Protein AF-A0A949B7K2-F1 (afdb_monomer_lite)

Radius of gyration: 13.84 Å; chains: 1; bounding box: 34×29×31 Å

Sequence (94 aa):
MYKRPHYNELFKRLKEPRKYIQVIAGPRQCGKTTLIQQALDSIDIPSYYTSADAVPNRNNIWIEQQWEMARLKCKQKTGKKGFILVLDEIQKIS

Secondary structure (DSSP, 8-state):
----HHHHHHHHHHHS-S---------TTSSHHHHHHHHHHH-SS-EEEEEGGG-SS-STHHHHHHHHHHHHHHHHS-STT--EEEEETGGG--

Foldseek 3Di:
DDADPCLVVVLVVVQPPPDDDDDDDDDPPPCSVVSVVVSCVPDPAAEDEDEPVVPPQQEPVVVVVLVVVQVVVVVVDDDPRYYYYHYHPNVSHD

Structure (mmCIF, N/CA/C/O backbone):
data_AF-A0A949B7K2-F1
#
_entry.id   AF-A0A949B7K2-F1
#
loop_
_atom_site.group_PDB
_atom_site.id
_atom_site.type_symbol
_atom_site.label_atom_id
_atom_site.label_alt_id
_atom_site.label_comp_id
_atom_site.label_asym_id
_atom_site.label_entity_id
_atom_site.label_seq_id
_atom_site.pdbx_PDB_ins_code
_atom_site.Cartn_x
_atom_site.Cartn_y
_atom_site.Cartn_z
_atom_site.occupancy
_atom_site.B_iso_or_equiv
_atom_site.auth_seq_id
_atom_site.auth_comp_id
_atom_site.auth_asym_id
_atom_site.auth_atom_id
_atom_site.pdbx_PDB_model_num
ATOM 1 N N . MET A 1 1 ? -16.129 -5.693 -11.456 1.00 68.81 1 MET A N 1
ATOM 2 C CA . MET A 1 1 ? -14.653 -5.558 -11.433 1.00 68.81 1 MET A CA 1
ATOM 3 C C . MET A 1 1 ? -14.056 -6.891 -11.007 1.00 68.81 1 MET A C 1
ATOM 5 O O . MET A 1 1 ? -14.508 -7.439 -10.009 1.00 68.81 1 MET A O 1
ATOM 9 N N . TYR A 1 2 ? -13.113 -7.445 -11.771 1.00 78.88 2 TYR A N 1
ATOM 10 C CA . TYR A 1 2 ? -12.475 -8.727 -11.446 1.00 78.88 2 TYR A CA 1
ATOM 11 C C . TYR A 1 2 ? -11.526 -8.577 -10.245 1.00 78.88 2 TYR A C 1
ATOM 13 O O . TYR A 1 2 ? -10.688 -7.671 -10.234 1.00 78.88 2 TYR A O 1
ATOM 21 N N . LYS A 1 3 ? -11.653 -9.466 -9.250 1.00 79.06 3 LYS A N 1
ATOM 22 C CA . LYS A 1 3 ? -10.763 -9.549 -8.082 1.00 79.06 3 LYS A CA 1
ATOM 23 C C . LYS A 1 3 ? -9.910 -10.812 -8.195 1.00 79.06 3 LYS A C 1
ATOM 25 O O . LYS A 1 3 ? -10.438 -11.905 -8.373 1.00 79.06 3 LYS A O 1
ATOM 30 N N . ARG A 1 4 ? -8.585 -10.656 -8.114 1.00 80.62 4 ARG A N 1
ATOM 31 C CA . ARG A 1 4 ? -7.627 -11.777 -8.185 1.00 80.62 4 ARG A CA 1
ATOM 32 C C . ARG A 1 4 ? -7.753 -12.680 -6.946 1.00 80.62 4 ARG A C 1
ATOM 34 O O . ARG A 1 4 ? -8.105 -12.165 -5.890 1.00 80.62 4 ARG A O 1
ATOM 41 N N . PRO A 1 5 ? -7.368 -13.968 -7.002 1.00 84.38 5 PRO A N 1
ATOM 42 C CA . PRO A 1 5 ? -7.428 -14.869 -5.841 1.00 84.38 5 PRO A CA 1
ATOM 43 C C . PRO A 1 5 ? -6.726 -14.322 -4.584 1.00 84.38 5 PRO A C 1
ATOM 45 O O . PRO A 1 5 ? -7.279 -14.371 -3.487 1.00 84.38 5 PRO A O 1
ATOM 48 N N . HIS A 1 6 ? -5.558 -13.692 -4.761 1.00 90.00 6 HIS A N 1
ATOM 49 C CA . HIS A 1 6 ? -4.777 -13.079 -3.676 1.00 90.00 6 HIS A CA 1
ATOM 50 C C . HIS A 1 6 ? -5.461 -11.879 -3.002 1.00 90.00 6 HIS A C 1
ATOM 52 O O . HIS A 1 6 ? -5.034 -11.452 -1.932 1.00 90.00 6 HIS A O 1
ATOM 58 N N . TYR A 1 7 ? -6.522 -11.327 -3.601 1.00 92.94 7 TYR A N 1
ATOM 59 C CA . TYR A 1 7 ? -7.266 -10.206 -3.031 1.00 92.94 7 TYR A CA 1
ATOM 60 C C . TYR A 1 7 ? -7.859 -10.580 -1.674 1.00 92.94 7 TYR A C 1
ATOM 62 O O . TYR A 1 7 ? -7.724 -9.825 -0.718 1.00 92.94 7 TYR A O 1
ATOM 70 N N . ASN A 1 8 ? -8.501 -11.750 -1.583 1.00 91.44 8 ASN A N 1
ATOM 71 C CA . ASN A 1 8 ? -9.197 -12.162 -0.365 1.00 91.44 8 ASN A CA 1
ATOM 72 C C . ASN A 1 8 ? -8.216 -12.377 0.789 1.00 91.44 8 ASN A C 1
ATOM 74 O O . ASN A 1 8 ? -8.500 -11.992 1.922 1.00 91.44 8 ASN A O 1
ATOM 78 N N . GLU A 1 9 ? -7.049 -12.948 0.488 1.00 93.56 9 GLU A N 1
ATOM 79 C CA . GLU A 1 9 ? -5.987 -13.129 1.468 1.00 93.56 9 GLU A CA 1
ATOM 80 C C . GLU A 1 9 ? -5.439 -11.781 1.941 1.00 93.56 9 GLU A C 1
ATOM 82 O O . GLU A 1 9 ? -5.473 -11.509 3.139 1.00 93.56 9 GLU A O 1
ATOM 87 N N . LEU A 1 10 ? -5.027 -10.898 1.024 1.00 93.62 10 LEU A N 1
ATOM 88 C CA . LEU A 1 10 ? -4.536 -9.563 1.373 1.00 93.62 10 LEU A CA 1
ATOM 89 C C . LEU A 1 10 ? -5.565 -8.781 2.200 1.00 93.6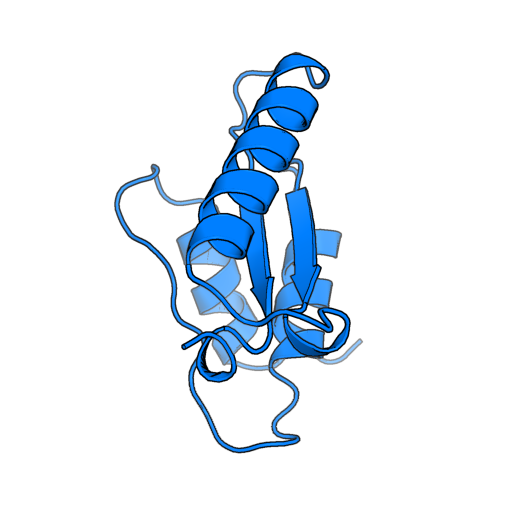2 10 LEU A C 1
ATOM 91 O O . LEU A 1 10 ? -5.23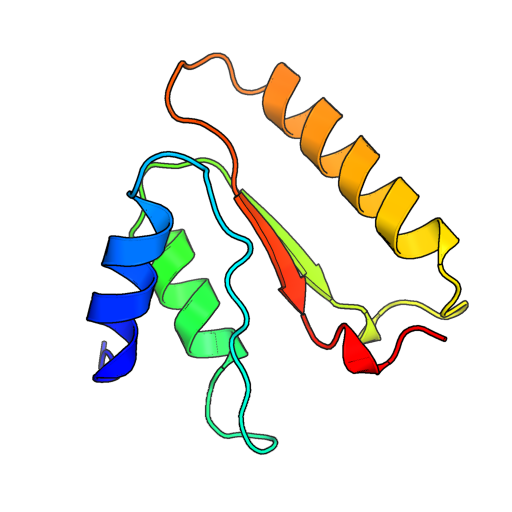3 -8.204 3.231 1.00 93.62 10 LEU A O 1
ATOM 95 N N . PHE A 1 11 ? -6.829 -8.793 1.779 1.00 93.56 11 PHE A N 1
ATOM 96 C CA . PHE A 1 11 ? -7.909 -8.093 2.464 1.00 93.56 11 PHE A CA 1
ATOM 97 C C . PHE A 1 11 ? -8.140 -8.628 3.881 1.00 93.56 11 PHE A C 1
ATOM 99 O O . PHE A 1 11 ? -8.351 -7.845 4.808 1.00 93.56 11 PHE A O 1
ATOM 106 N N . LYS A 1 12 ? -8.057 -9.952 4.072 1.00 93.06 12 LYS A N 1
ATOM 107 C CA . LYS A 1 12 ? -8.105 -10.574 5.399 1.00 93.06 12 LYS A CA 1
ATOM 108 C C . LYS A 1 12 ? -6.918 -10.121 6.253 1.00 93.06 12 LYS A C 1
ATOM 110 O O . LYS A 1 12 ? -7.137 -9.648 7.364 1.00 93.06 12 LYS A O 1
ATOM 115 N N . ARG A 1 13 ? -5.694 -10.177 5.716 1.00 93.44 13 ARG A N 1
ATOM 116 C CA . ARG A 1 13 ? -4.463 -9.755 6.412 1.00 93.44 13 ARG A CA 1
ATOM 117 C C . ARG A 1 13 ? -4.499 -8.293 6.852 1.00 93.44 13 ARG A C 1
ATOM 119 O O . ARG A 1 13 ? -4.075 -7.985 7.959 1.00 93.44 13 ARG A O 1
ATOM 126 N N . LEU A 1 14 ? -5.037 -7.396 6.025 1.00 92.25 14 LEU A N 1
ATOM 127 C CA . LEU A 1 14 ? -5.154 -5.970 6.358 1.00 92.25 14 LEU A CA 1
ATOM 128 C C . LEU A 1 14 ? -6.152 -5.685 7.495 1.00 92.25 14 LEU A C 1
ATOM 130 O O . LEU A 1 14 ? -6.060 -4.634 8.125 1.00 92.25 14 LEU A O 1
ATOM 134 N N . LYS A 1 15 ? -7.096 -6.597 7.760 1.00 90.50 15 LYS A N 1
ATOM 135 C CA . LYS A 1 15 ? -8.071 -6.494 8.860 1.00 90.50 15 LYS A CA 1
ATOM 136 C C . LYS A 1 15 ? -7.632 -7.204 10.139 1.00 90.50 15 LYS A C 1
ATOM 138 O O . LYS A 1 15 ? -8.271 -7.031 11.176 1.00 90.50 15 LYS A O 1
ATOM 143 N N . GLU A 1 16 ? -6.589 -8.025 10.075 1.00 91.19 16 GLU A N 1
ATOM 144 C CA . GLU A 1 16 ? -6.038 -8.683 11.257 1.00 91.19 16 GLU A CA 1
ATOM 145 C C . GLU A 1 16 ? -5.419 -7.640 12.210 1.00 91.19 16 GLU A C 1
ATOM 147 O O . GLU A 1 16 ? -4.962 -6.580 11.768 1.00 91.19 16 GLU A O 1
ATOM 152 N N . PRO A 1 17 ? -5.374 -7.910 13.530 1.00 88.25 17 PRO A N 1
ATOM 153 C CA . PRO A 1 17 ? -4.654 -7.059 14.468 1.00 88.25 17 PRO A CA 1
ATOM 154 C C . PRO A 1 17 ? -3.226 -6.808 13.986 1.00 88.25 17 PRO A C 1
ATOM 156 O O . PRO A 1 17 ? -2.528 -7.737 13.573 1.00 88.25 17 PRO A O 1
ATOM 159 N N . ARG A 1 18 ? -2.782 -5.551 14.065 1.00 85.50 18 ARG A N 1
ATOM 160 C CA . ARG A 1 18 ? -1.468 -5.126 13.575 1.00 85.50 18 ARG A CA 1
ATOM 161 C C . ARG A 1 18 ? -0.346 -5.913 14.262 1.00 85.50 18 ARG A C 1
ATOM 163 O O . ARG A 1 18 ? 0.014 -5.623 15.400 1.00 85.50 18 ARG A O 1
ATOM 170 N N . LYS A 1 19 ? 0.222 -6.878 13.538 1.00 86.25 19 LYS A N 1
ATOM 171 C CA . LYS A 1 19 ? 1.352 -7.708 13.988 1.00 86.25 19 LYS A CA 1
ATOM 172 C C . LYS A 1 19 ? 2.470 -7.808 12.954 1.00 86.25 19 LYS A C 1
ATOM 174 O O . LYS A 1 19 ? 3.633 -7.821 13.333 1.00 86.25 19 LYS A O 1
ATOM 179 N N . TYR A 1 20 ? 2.124 -7.835 11.666 1.00 89.88 20 TYR A N 1
ATOM 180 C CA . TYR A 1 20 ? 3.070 -8.114 10.587 1.00 89.88 20 TYR A CA 1
ATOM 181 C C . TYR A 1 20 ? 2.998 -7.076 9.473 1.00 89.88 20 TYR A C 1
ATOM 183 O O . TYR A 1 20 ? 1.917 -6.592 9.128 1.00 89.88 20 TYR A O 1
ATOM 191 N N . ILE A 1 21 ? 4.153 -6.796 8.875 1.00 92.75 21 ILE A N 1
ATOM 192 C CA . ILE A 1 21 ? 4.244 -6.085 7.601 1.00 92.75 21 ILE A CA 1
ATOM 193 C C . ILE A 1 21 ? 3.855 -7.068 6.496 1.00 92.75 21 ILE A C 1
ATOM 195 O O . ILE A 1 21 ? 4.335 -8.200 6.471 1.00 92.75 21 ILE A O 1
ATOM 199 N N . GLN A 1 22 ? 2.972 -6.641 5.599 1.00 94.31 22 GLN A N 1
ATOM 200 C CA . GLN A 1 22 ? 2.578 -7.434 4.439 1.00 94.31 22 GLN A CA 1
ATOM 201 C C . GLN A 1 22 ? 3.472 -7.067 3.257 1.00 94.31 22 GLN A C 1
ATOM 203 O O . GLN A 1 22 ? 3.632 -5.888 2.947 1.00 94.31 22 GLN A O 1
ATOM 208 N N . VAL A 1 23 ? 4.029 -8.074 2.586 1.00 94.62 23 VAL A N 1
ATOM 209 C CA . VAL A 1 23 ? 4.850 -7.890 1.386 1.00 94.62 23 VAL A CA 1
ATOM 210 C C . VAL A 1 23 ? 4.134 -8.537 0.208 1.00 94.62 23 VAL A C 1
ATOM 212 O O . VAL A 1 23 ? 3.862 -9.735 0.222 1.00 94.62 23 VAL A O 1
ATOM 215 N N . ILE A 1 24 ? 3.838 -7.745 -0.822 1.00 93.75 24 ILE A N 1
ATOM 216 C CA . ILE A 1 24 ? 3.267 -8.238 -2.079 1.00 93.75 24 ILE A CA 1
ATOM 217 C C . ILE A 1 24 ? 4.406 -8.344 -3.092 1.00 93.75 24 ILE A C 1
ATOM 219 O O . ILE A 1 24 ? 4.771 -7.367 -3.743 1.00 93.75 24 ILE A O 1
ATOM 223 N N . ALA A 1 25 ? 4.981 -9.537 -3.212 1.00 92.88 25 ALA A N 1
ATOM 224 C CA . ALA A 1 25 ? 6.065 -9.821 -4.145 1.00 92.88 25 ALA A CA 1
ATOM 225 C C . ALA A 1 25 ? 5.547 -10.501 -5.421 1.00 92.88 25 ALA A C 1
ATOM 227 O O . ALA A 1 25 ? 4.538 -11.203 -5.415 1.00 92.88 25 ALA A O 1
ATOM 228 N N . GLY A 1 26 ? 6.245 -10.287 -6.534 1.00 91.31 26 GLY A N 1
ATOM 229 C CA . GLY A 1 26 ? 5.956 -10.948 -7.805 1.00 91.31 26 GLY A CA 1
ATOM 230 C C . GLY A 1 26 ? 6.539 -10.196 -9.002 1.00 91.31 26 GLY A C 1
ATOM 231 O O . GLY A 1 26 ? 6.968 -9.044 -8.845 1.00 91.31 26 GLY A O 1
ATOM 232 N N . PRO A 1 27 ? 6.530 -10.798 -10.204 1.00 90.62 27 PRO A N 1
ATOM 233 C CA . PRO A 1 27 ? 7.102 -10.187 -11.400 1.00 90.62 27 PRO A CA 1
ATOM 234 C C . PRO A 1 27 ? 6.481 -8.823 -11.740 1.00 90.62 27 PRO A C 1
ATOM 236 O O . PRO A 1 27 ? 5.399 -8.443 -11.261 1.00 90.62 27 PRO A O 1
ATOM 239 N N . ARG A 1 28 ? 7.192 -8.040 -12.560 1.00 86.00 28 ARG A N 1
ATOM 240 C CA . ARG A 1 28 ? 6.661 -6.776 -13.090 1.00 86.00 28 ARG A CA 1
ATOM 241 C C . ARG A 1 28 ? 5.380 -7.042 -13.884 1.00 86.00 28 ARG A C 1
ATOM 243 O O . ARG A 1 28 ? 5.218 -8.105 -14.467 1.00 86.00 28 ARG A O 1
ATOM 250 N N . GLN A 1 29 ? 4.459 -6.077 -13.858 1.00 84.62 29 GLN A N 1
ATOM 251 C CA . GLN A 1 29 ? 3.198 -6.111 -14.618 1.00 84.62 29 GLN A CA 1
ATOM 252 C C . GLN A 1 29 ? 2.207 -7.233 -14.236 1.00 84.62 29 GLN A C 1
ATOM 254 O O . GLN A 1 29 ? 1.194 -7.422 -14.899 1.00 84.62 29 GLN A O 1
ATOM 259 N N . CYS A 1 30 ? 2.391 -7.905 -13.094 1.00 88.06 30 CYS A N 1
ATOM 260 C CA . CYS A 1 30 ? 1.418 -8.879 -12.576 1.00 88.06 30 CYS A CA 1
ATOM 261 C C . CYS A 1 30 ? 0.203 -8.259 -11.852 1.00 88.06 30 CYS A C 1
ATOM 263 O O . CYS A 1 30 ? -0.562 -8.984 -11.220 1.00 88.06 30 CYS A O 1
ATOM 265 N N . GLY A 1 31 ? 0.006 -6.936 -11.909 1.00 89.38 31 GLY A N 1
ATOM 266 C CA . GLY A 1 31 ? -1.147 -6.261 -11.295 1.00 89.38 31 GLY A CA 1
ATOM 267 C C . GLY A 1 31 ? -1.087 -6.112 -9.768 1.00 89.38 31 GLY A C 1
ATOM 268 O O . GLY A 1 31 ? -2.133 -6.065 -9.127 1.00 89.38 31 GLY A O 1
ATOM 269 N N . LYS A 1 32 ? 0.116 -6.043 -9.177 1.00 93.19 32 LYS A N 1
ATOM 270 C CA . LYS A 1 32 ? 0.317 -5.849 -7.725 1.00 93.19 32 LYS A CA 1
ATOM 271 C C . LYS A 1 32 ? -0.254 -4.511 -7.237 1.00 93.19 32 LYS A C 1
ATOM 273 O O . LYS A 1 32 ? -1.034 -4.490 -6.291 1.00 93.19 32 LYS A O 1
ATOM 278 N N . THR A 1 33 ? 0.058 -3.421 -7.938 1.00 93.06 33 THR A N 1
ATOM 279 C CA . THR A 1 33 ? -0.467 -2.078 -7.649 1.00 93.06 33 THR A CA 1
ATOM 280 C C . THR A 1 33 ? -1.994 -2.040 -7.747 1.00 93.06 33 THR A C 1
ATOM 282 O O . THR A 1 33 ? -2.670 -1.518 -6.867 1.00 93.06 33 THR A O 1
ATOM 285 N N . THR A 1 34 ? -2.566 -2.692 -8.764 1.00 92.88 34 THR A N 1
ATOM 286 C CA . THR A 1 34 ? -4.023 -2.813 -8.907 1.00 92.88 34 THR A CA 1
ATOM 287 C C . THR A 1 34 ? -4.647 -3.599 -7.754 1.00 92.88 34 THR A C 1
ATOM 289 O O . THR A 1 34 ? -5.708 -3.226 -7.265 1.00 92.88 34 THR A O 1
ATOM 292 N N . LEU A 1 35 ? -3.993 -4.673 -7.296 1.00 93.88 35 LEU A N 1
ATOM 293 C CA . LEU A 1 35 ? -4.471 -5.490 -6.182 1.00 93.88 35 LEU A CA 1
ATOM 294 C C . LEU A 1 35 ? -4.577 -4.676 -4.888 1.00 93.88 35 LEU A C 1
ATOM 296 O O . LEU A 1 35 ? -5.601 -4.747 -4.208 1.00 93.88 35 LEU A O 1
ATOM 300 N N . ILE A 1 36 ? -3.532 -3.909 -4.554 1.00 95.00 36 ILE A N 1
ATOM 301 C CA . ILE A 1 36 ? -3.535 -3.098 -3.336 1.00 95.00 36 ILE A CA 1
ATOM 302 C C . ILE A 1 36 ? -4.529 -1.939 -3.444 1.00 95.00 36 ILE A C 1
ATOM 304 O O . ILE A 1 36 ? -5.280 -1.732 -2.501 1.00 95.00 36 ILE A O 1
ATOM 308 N N . GLN A 1 37 ? -4.628 -1.262 -4.594 1.00 94.31 37 GLN A N 1
ATOM 309 C CA . GLN A 1 37 ? -5.630 -0.209 -4.816 1.00 94.31 37 GLN A CA 1
ATOM 310 C C . GLN A 1 37 ? -7.056 -0.738 -4.620 1.00 94.31 37 GLN A C 1
ATOM 312 O O . GLN A 1 37 ? -7.796 -0.206 -3.801 1.00 94.31 37 GLN A O 1
ATOM 317 N N . GLN A 1 38 ? -7.399 -1.870 -5.248 1.00 93.75 38 GLN A N 1
ATOM 318 C CA . GLN A 1 38 ? -8.701 -2.521 -5.054 1.00 93.75 38 GLN A CA 1
ATOM 319 C C . GLN A 1 38 ? -8.983 -2.854 -3.580 1.00 93.75 38 GLN A C 1
ATOM 321 O O . GLN A 1 38 ? -10.130 -2.769 -3.129 1.00 93.75 38 GLN A O 1
ATOM 326 N N . ALA A 1 39 ? -7.962 -3.298 -2.838 1.00 94.38 39 ALA A N 1
ATOM 327 C CA . ALA A 1 39 ? -8.096 -3.625 -1.423 1.00 94.38 39 ALA A CA 1
ATOM 328 C C . ALA A 1 39 ? -8.315 -2.366 -0.571 1.00 94.38 39 ALA A C 1
ATOM 330 O O . ALA A 1 39 ? -9.178 -2.391 0.305 1.00 94.38 39 ALA A O 1
ATOM 331 N N . LEU A 1 40 ? -7.587 -1.280 -0.856 1.00 93.94 40 LEU A N 1
ATOM 332 C CA . LEU A 1 40 ? -7.735 0.014 -0.187 1.00 93.94 40 LEU A CA 1
ATOM 333 C C . LEU A 1 40 ? -9.104 0.656 -0.458 1.00 93.94 40 LEU A C 1
ATOM 335 O O . LEU A 1 40 ? -9.704 1.189 0.467 1.00 93.94 40 LEU A O 1
ATOM 339 N N . ASP A 1 41 ? -9.634 0.539 -1.676 1.00 93.50 41 ASP A N 1
ATOM 340 C CA . ASP A 1 41 ? -10.961 1.069 -2.028 1.00 93.50 41 ASP A CA 1
ATOM 341 C C . ASP A 1 41 ? -12.100 0.327 -1.313 1.00 93.50 41 ASP A C 1
ATOM 343 O O . ASP A 1 41 ? -13.181 0.868 -1.091 1.00 93.50 41 ASP A O 1
ATOM 347 N N . SER A 1 42 ? -11.874 -0.942 -0.962 1.00 92.50 42 SER A N 1
ATOM 348 C CA . SER A 1 42 ? -12.882 -1.798 -0.329 1.00 92.50 42 SER A CA 1
ATOM 349 C C . SER A 1 42 ? -12.769 -1.851 1.200 1.00 92.50 42 SER A C 1
ATOM 351 O O . SER A 1 42 ? -13.611 -2.480 1.847 1.00 92.50 42 SER A O 1
ATOM 353 N N . ILE A 1 43 ? -11.702 -1.301 1.791 1.00 91.62 43 ILE A N 1
ATOM 354 C CA . ILE A 1 43 ? -11.437 -1.395 3.229 1.00 91.62 43 ILE A CA 1
ATOM 355 C C . ILE A 1 43 ? -11.837 -0.101 3.935 1.00 91.62 43 ILE A C 1
ATOM 357 O O . ILE A 1 43 ? -11.468 0.994 3.535 1.00 91.62 43 ILE A O 1
ATOM 361 N N . ASP A 1 44 ? -12.555 -0.230 5.047 1.00 90.31 44 ASP A N 1
ATOM 362 C CA . ASP A 1 44 ? -12.981 0.902 5.880 1.00 90.31 44 ASP A CA 1
ATOM 363 C C . ASP A 1 44 ? -11.883 1.331 6.879 1.00 90.31 44 ASP A C 1
ATOM 365 O O . ASP A 1 44 ? -12.130 1.608 8.055 1.00 90.31 44 ASP A O 1
ATOM 369 N N . ILE A 1 45 ? -10.626 1.297 6.430 1.00 91.56 45 ILE A N 1
ATOM 370 C CA . ILE A 1 45 ? -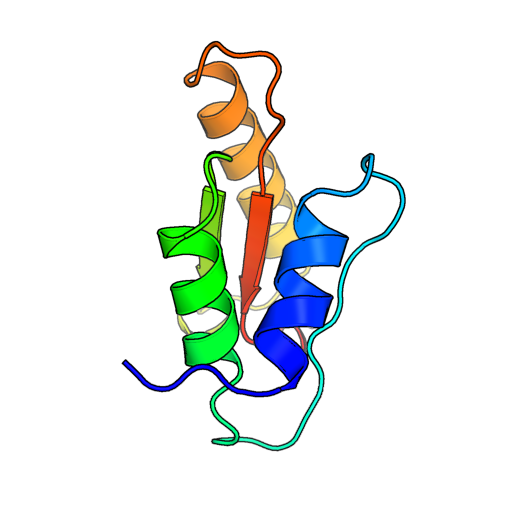9.452 1.707 7.204 1.00 91.56 45 ILE A CA 1
ATOM 371 C C . ILE A 1 45 ? -8.750 2.812 6.411 1.00 91.56 45 ILE A C 1
ATOM 373 O O . ILE A 1 45 ? -8.378 2.580 5.258 1.00 91.56 45 ILE A O 1
ATOM 377 N N . PRO A 1 46 ? -8.535 4.003 7.001 1.00 92.44 46 PRO A N 1
ATOM 378 C CA . PRO A 1 46 ? -7.805 5.075 6.342 1.00 92.44 46 PRO A CA 1
ATOM 379 C C . PRO A 1 46 ? -6.425 4.614 5.870 1.00 92.44 46 PRO A C 1
ATOM 381 O O . PRO A 1 46 ? -5.732 3.871 6.571 1.00 92.44 46 PRO A O 1
ATOM 384 N N . SER A 1 47 ? -6.009 5.082 4.697 1.00 93.69 47 SER A N 1
ATOM 385 C CA . SER A 1 47 ? -4.747 4.670 4.095 1.00 93.69 47 SER A CA 1
ATOM 386 C C . SER A 1 47 ? -3.958 5.831 3.497 1.00 93.69 47 SER A C 1
ATOM 388 O O . SER A 1 47 ? -4.494 6.895 3.180 1.00 93.69 47 SER A O 1
ATOM 390 N N . TYR A 1 48 ? -2.651 5.622 3.364 1.00 94.62 48 TYR A N 1
ATOM 391 C CA . TYR A 1 48 ? -1.739 6.466 2.611 1.00 94.62 48 TYR A CA 1
ATOM 392 C C . TYR A 1 48 ? -0.937 5.592 1.655 1.00 94.62 48 TYR A C 1
ATOM 394 O O . TYR A 1 48 ? -0.189 4.713 2.082 1.00 94.62 48 TYR A O 1
ATOM 402 N N . TYR A 1 49 ? -1.119 5.845 0.364 1.00 95.50 49 TYR A N 1
ATOM 403 C CA . TYR A 1 49 ? -0.386 5.199 -0.710 1.00 95.50 49 TYR A CA 1
ATOM 404 C C . TYR A 1 49 ? 0.703 6.136 -1.232 1.00 95.50 49 TYR A C 1
ATOM 406 O O . TYR A 1 49 ? 0.443 7.314 -1.482 1.00 95.50 49 TYR A O 1
ATOM 414 N N . THR A 1 50 ? 1.904 5.602 -1.421 1.00 94.12 50 THR A N 1
ATOM 415 C CA . THR A 1 50 ? 3.036 6.305 -2.027 1.00 94.12 50 THR A CA 1
ATOM 416 C C . THR A 1 50 ? 3.915 5.314 -2.790 1.00 94.12 50 THR A C 1
ATOM 418 O O . THR A 1 50 ? 3.931 4.123 -2.479 1.00 94.12 50 THR A O 1
ATOM 421 N N . SER A 1 51 ? 4.618 5.788 -3.817 1.00 92.38 51 SER A N 1
ATOM 422 C CA . SER A 1 51 ? 5.470 4.968 -4.682 1.00 92.38 51 SER A CA 1
ATOM 423 C C . SER A 1 51 ? 6.883 5.534 -4.712 1.00 92.38 51 SER A C 1
ATOM 425 O O . SER A 1 51 ? 7.066 6.739 -4.898 1.00 92.38 51 SER A O 1
ATOM 427 N N . ALA A 1 52 ? 7.879 4.659 -4.568 1.00 89.56 52 ALA A N 1
ATOM 428 C CA . ALA A 1 52 ? 9.289 5.030 -4.652 1.00 89.56 52 ALA A CA 1
ATOM 429 C C . ALA A 1 52 ? 9.725 5.426 -6.080 1.00 89.56 52 ALA A C 1
ATOM 431 O O . ALA A 1 52 ? 10.805 5.987 -6.260 1.00 89.56 52 ALA A O 1
ATOM 432 N N . ASP A 1 53 ? 8.889 5.194 -7.099 1.00 85.56 53 ASP A N 1
ATOM 433 C CA . ASP A 1 53 ? 9.177 5.567 -8.494 1.00 85.56 53 ASP A CA 1
ATOM 434 C C . ASP A 1 53 ? 9.244 7.074 -8.705 1.00 85.56 53 ASP A C 1
ATOM 436 O O . ASP A 1 53 ? 10.007 7.545 -9.546 1.00 85.56 53 ASP A O 1
ATOM 440 N N . ALA A 1 54 ? 8.464 7.826 -7.931 1.00 73.38 54 ALA A N 1
ATOM 441 C CA . ALA A 1 54 ? 8.366 9.276 -8.038 1.00 73.38 54 ALA A CA 1
ATOM 442 C C . ALA A 1 54 ? 9.487 10.018 -7.283 1.00 73.38 54 ALA A C 1
ATOM 444 O O . ALA A 1 54 ? 9.458 11.245 -7.195 1.00 73.38 54 ALA A O 1
ATOM 445 N N . VAL A 1 55 ? 10.453 9.296 -6.702 1.00 75.06 55 VAL A N 1
ATOM 446 C CA . VAL A 1 55 ? 11.444 9.858 -5.778 1.00 75.06 55 VAL A CA 1
ATOM 447 C C . VAL A 1 55 ? 12.800 10.004 -6.474 1.00 75.06 55 VAL A C 1
ATOM 449 O O . VAL A 1 55 ? 13.402 8.994 -6.849 1.00 75.06 55 VAL A O 1
ATOM 452 N N . PRO A 1 56 ? 13.323 11.236 -6.621 1.00 68.31 56 PRO A N 1
ATOM 453 C CA . PRO A 1 56 ? 14.619 11.461 -7.259 1.00 68.31 56 PRO A CA 1
ATOM 454 C C . PRO A 1 56 ? 15.802 10.981 -6.399 1.00 68.31 56 PRO A C 1
ATOM 456 O O . PRO A 1 56 ? 16.760 10.441 -6.941 1.00 68.31 56 PRO A O 1
ATOM 459 N N . ASN A 1 57 ? 15.713 11.098 -5.065 1.00 66.31 57 ASN A N 1
ATOM 460 C CA . ASN A 1 57 ? 16.765 10.697 -4.122 1.00 66.31 57 ASN A CA 1
ATOM 461 C C . ASN A 1 57 ? 16.328 9.477 -3.300 1.00 66.31 57 ASN A C 1
ATOM 463 O O . ASN A 1 57 ? 15.637 9.595 -2.290 1.00 66.31 57 ASN A O 1
ATOM 467 N N . ARG A 1 58 ? 16.724 8.294 -3.767 1.00 68.50 58 ARG A N 1
ATOM 468 C CA . ARG A 1 58 ? 16.344 6.972 -3.244 1.00 68.50 58 ARG A CA 1
ATOM 469 C C . ARG A 1 58 ? 17.174 6.569 -2.027 1.00 68.50 58 ARG A C 1
ATOM 471 O O . ARG A 1 58 ? 17.880 5.573 -2.093 1.00 68.50 58 ARG A O 1
ATOM 478 N N . ASN A 1 59 ? 17.121 7.345 -0.950 1.00 79.12 59 ASN A N 1
ATOM 479 C CA . ASN A 1 59 ? 17.799 6.977 0.292 1.00 79.12 59 ASN A CA 1
ATOM 480 C C . ASN A 1 59 ? 16.810 6.499 1.367 1.00 79.12 59 ASN A C 1
ATOM 482 O O . ASN A 1 59 ? 15.597 6.720 1.282 1.00 79.12 59 ASN A O 1
ATOM 486 N N . ASN A 1 60 ? 17.353 5.899 2.424 1.00 82.50 60 ASN A N 1
ATOM 487 C CA . ASN A 1 60 ? 16.579 5.410 3.568 1.00 82.50 60 ASN A CA 1
ATOM 488 C C . ASN A 1 60 ? 15.763 6.501 4.295 1.00 82.50 60 ASN A C 1
ATOM 490 O O . ASN A 1 60 ? 14.737 6.181 4.897 1.00 82.50 60 ASN A O 1
ATOM 494 N N . ILE A 1 61 ? 16.137 7.783 4.172 1.00 89.19 61 ILE A N 1
ATOM 495 C CA . ILE A 1 61 ? 15.394 8.918 4.757 1.00 89.19 61 ILE A CA 1
ATOM 496 C C . ILE A 1 61 ? 13.989 9.014 4.15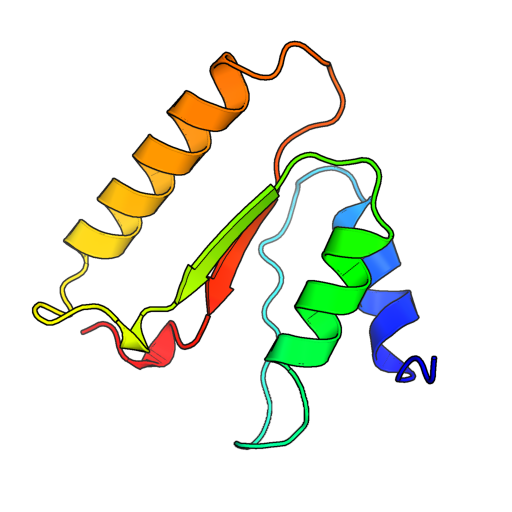2 1.00 89.19 61 ILE A C 1
ATOM 498 O O . ILE A 1 61 ? 13.047 9.427 4.828 1.00 89.19 61 ILE A O 1
ATOM 502 N N . TRP A 1 62 ? 13.793 8.581 2.90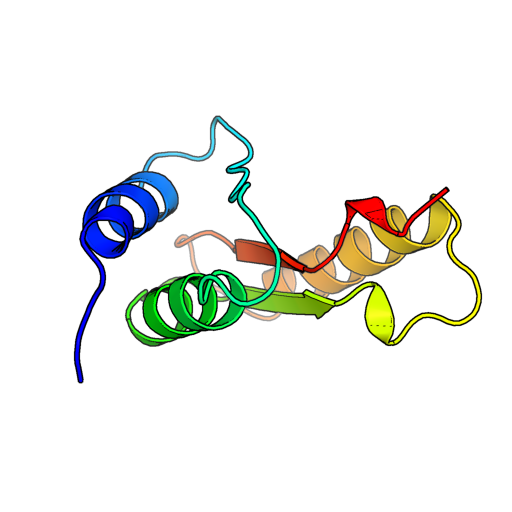2 1.00 90.44 62 TRP A N 1
ATOM 503 C CA . TRP A 1 62 ? 12.464 8.596 2.295 1.00 90.44 62 TRP A CA 1
ATOM 504 C C . TRP A 1 62 ? 11.454 7.762 3.093 1.00 90.44 62 TRP A C 1
ATOM 506 O O . TRP A 1 62 ? 10.329 8.213 3.309 1.00 90.44 62 TRP A O 1
ATOM 516 N N . ILE A 1 63 ? 11.847 6.577 3.578 1.00 91.44 63 ILE A N 1
ATOM 517 C CA . ILE A 1 63 ? 10.954 5.705 4.359 1.00 91.44 63 ILE A CA 1
ATOM 518 C C . ILE A 1 63 ? 10.538 6.409 5.655 1.00 91.44 63 ILE A C 1
ATOM 520 O O . ILE A 1 63 ? 9.358 6.388 6.012 1.00 91.44 63 ILE A O 1
ATOM 524 N N . GLU A 1 64 ? 11.481 7.077 6.324 1.00 92.44 64 GLU A N 1
ATOM 525 C CA . GLU A 1 64 ? 11.221 7.862 7.536 1.00 92.44 64 GLU A CA 1
ATOM 526 C C . GLU A 1 64 ? 10.232 9.002 7.264 1.00 92.44 64 GLU A C 1
ATOM 528 O O . GLU A 1 64 ? 9.240 9.150 7.980 1.00 92.44 64 GLU A O 1
ATOM 533 N N . GLN A 1 65 ? 10.420 9.743 6.170 1.00 92.56 65 GLN A N 1
ATOM 534 C CA . GLN A 1 65 ? 9.506 10.813 5.764 1.00 92.56 65 GLN A CA 1
ATOM 535 C C . GLN A 1 65 ? 8.093 10.283 5.490 1.00 92.56 65 GLN A C 1
ATOM 537 O O . GLN A 1 65 ? 7.109 10.838 5.985 1.00 92.56 65 GLN A O 1
ATOM 542 N N . GLN A 1 66 ? 7.963 9.180 4.743 1.00 93.56 66 GLN A N 1
ATOM 543 C CA . GLN A 1 66 ? 6.649 8.592 4.460 1.00 93.56 66 GLN A CA 1
ATOM 544 C C . GLN A 1 66 ? 5.975 8.071 5.732 1.00 93.56 66 GLN A C 1
ATOM 546 O O . GLN A 1 66 ? 4.755 8.195 5.885 1.00 93.56 66 GLN A O 1
ATOM 551 N N . TRP A 1 67 ? 6.759 7.538 6.669 1.00 93.69 67 TRP A N 1
ATOM 552 C CA . TRP A 1 67 ? 6.280 7.123 7.980 1.00 93.69 67 TRP A CA 1
ATOM 553 C C . TRP A 1 67 ? 5.734 8.296 8.799 1.00 93.69 67 TRP A C 1
ATOM 555 O O . TRP A 1 67 ? 4.644 8.209 9.373 1.00 93.69 67 TRP A O 1
ATOM 565 N N . GLU A 1 68 ? 6.450 9.418 8.844 1.00 94.62 68 GLU A N 1
ATOM 566 C CA . GLU A 1 68 ? 5.994 10.624 9.535 1.00 94.62 68 GLU A CA 1
ATOM 567 C C . GLU A 1 68 ? 4.729 11.205 8.909 1.00 94.62 68 GLU A C 1
ATOM 569 O O . GLU A 1 68 ? 3.764 11.482 9.629 1.00 94.62 68 GLU A O 1
ATOM 574 N N . MET A 1 69 ? 4.672 11.293 7.579 1.00 93.56 69 MET A N 1
ATOM 575 C CA . MET A 1 69 ? 3.473 11.729 6.862 1.00 93.56 69 MET A CA 1
ATOM 576 C C . MET A 1 69 ? 2.270 10.830 7.170 1.00 93.56 69 MET A C 1
ATOM 578 O O . MET A 1 69 ? 1.172 11.332 7.429 1.00 93.56 69 MET A O 1
ATOM 582 N N . ALA A 1 70 ? 2.464 9.508 7.200 1.00 93.75 70 ALA A N 1
ATOM 583 C CA . ALA A 1 70 ? 1.420 8.561 7.579 1.00 93.75 70 ALA A CA 1
ATOM 584 C C . ALA A 1 70 ? 0.935 8.796 9.018 1.00 93.75 70 ALA A C 1
ATOM 586 O O . ALA A 1 70 ? -0.272 8.814 9.264 1.00 93.75 70 ALA A O 1
ATOM 587 N N . ARG A 1 71 ? 1.849 9.044 9.969 1.00 92.50 71 ARG A N 1
ATOM 588 C CA . ARG A 1 71 ? 1.487 9.356 11.363 1.00 92.50 71 ARG A CA 1
ATOM 589 C C . ARG A 1 71 ? 0.704 10.659 11.484 1.00 92.50 71 ARG A C 1
ATOM 591 O O . ARG A 1 71 ? -0.275 10.698 12.228 1.00 92.50 71 ARG A O 1
ATOM 598 N N . LEU A 1 72 ? 1.095 11.707 10.762 1.00 93.06 72 LEU A N 1
ATOM 599 C CA . LEU A 1 72 ? 0.367 12.979 10.753 1.00 93.06 72 LEU A CA 1
ATOM 600 C C . LEU A 1 72 ? -1.057 12.797 10.214 1.00 93.06 72 LEU A C 1
ATOM 602 O O . LEU A 1 72 ? -2.015 13.216 10.863 1.00 93.06 72 LEU A O 1
ATOM 606 N N . LYS A 1 73 ? -1.214 12.090 9.088 1.00 91.94 73 LYS A N 1
ATOM 607 C CA . LYS A 1 73 ? -2.531 11.765 8.512 1.00 91.94 73 LYS A CA 1
ATOM 608 C C . LYS A 1 73 ? -3.371 10.892 9.444 1.00 91.94 73 LYS A C 1
ATOM 610 O O . LYS A 1 73 ? -4.571 11.120 9.580 1.00 91.94 73 LYS A O 1
ATOM 615 N N . CYS A 1 74 ? -2.744 9.938 10.131 1.00 90.88 74 CYS A N 1
ATOM 616 C CA . CYS A 1 74 ? -3.406 9.108 11.131 1.00 90.88 74 CYS A CA 1
ATOM 617 C C . CYS A 1 74 ? -3.952 9.944 12.296 1.00 90.88 74 CYS A C 1
ATOM 619 O O . CYS A 1 74 ? -5.068 9.697 12.733 1.00 90.88 74 CYS A O 1
ATOM 621 N N . LYS A 1 75 ? -3.207 10.946 12.785 1.00 88.31 75 LYS A N 1
ATOM 622 C CA . LYS A 1 75 ? -3.674 11.836 13.865 1.00 88.31 75 LYS A CA 1
ATOM 623 C C . LYS A 1 75 ? -4.856 12.713 13.441 1.00 88.31 75 LYS A C 1
ATOM 625 O O . LYS A 1 75 ? -5.727 12.982 14.259 1.00 88.31 75 LYS A O 1
ATOM 630 N N . GLN A 1 76 ? -4.892 13.148 12.179 1.00 84.75 76 GLN A N 1
ATOM 631 C CA . GLN A 1 76 ? -5.995 13.951 11.631 1.00 84.75 76 GLN A CA 1
ATOM 632 C C . GLN A 1 76 ? -7.292 13.146 11.473 1.00 84.75 76 GLN A C 1
ATOM 634 O O . GLN A 1 76 ? -8.385 13.707 11.508 1.00 84.75 76 GLN A O 1
ATOM 639 N N . LYS A 1 77 ? -7.186 11.828 11.280 1.00 78.69 77 LYS A N 1
ATOM 640 C CA . LYS A 1 77 ? -8.328 10.921 11.162 1.00 78.69 77 LYS A CA 1
ATOM 641 C C . LYS A 1 77 ? -8.659 10.353 12.544 1.00 78.69 77 LYS A C 1
ATOM 643 O O . LYS A 1 77 ? -8.112 9.342 12.970 1.00 78.69 77 LYS A O 1
ATOM 648 N N . THR A 1 78 ? -9.564 11.012 13.260 1.00 57.62 78 THR A N 1
ATOM 649 C CA . THR A 1 78 ? -10.065 10.555 14.562 1.00 57.62 78 THR A CA 1
ATOM 650 C C . THR A 1 78 ? -10.884 9.268 14.408 1.00 57.62 78 THR A C 1
ATOM 652 O O . THR A 1 78 ? -11.977 9.264 13.852 1.00 57.62 78 THR A O 1
ATOM 655 N N . GLY A 1 79 ? -10.357 8.141 14.895 1.00 63.38 79 GLY A N 1
ATOM 656 C CA . GLY A 1 79 ? -11.080 6.867 14.898 1.00 63.38 79 GLY A CA 1
ATOM 657 C C . GLY A 1 79 ? -10.201 5.663 15.236 1.00 63.38 79 GLY A C 1
ATOM 658 O O . GLY A 1 79 ? -9.069 5.547 14.781 1.00 63.38 79 GLY A O 1
ATOM 659 N N . LYS A 1 80 ? -10.734 4.723 16.025 1.00 61.31 80 LYS A N 1
ATOM 660 C CA . LYS A 1 80 ? -10.028 3.535 16.553 1.00 61.31 80 LYS A CA 1
ATOM 661 C C . LYS A 1 80 ? -9.735 2.430 15.511 1.00 61.31 80 LYS A C 1
ATOM 663 O O . LYS A 1 80 ? -9.433 1.307 15.901 1.00 61.31 80 LYS A O 1
ATOM 668 N N . LYS A 1 81 ? -9.845 2.700 14.203 1.00 68.75 81 LYS A N 1
ATOM 669 C CA . LYS A 1 81 ? -9.785 1.666 13.144 1.00 68.75 81 LYS A CA 1
ATOM 670 C C . LYS A 1 81 ? -8.381 1.407 12.571 1.00 68.75 81 LYS A C 1
ATOM 672 O O . LYS A 1 81 ? -8.227 0.538 11.722 1.00 68.75 81 LYS A O 1
ATOM 677 N N . GLY A 1 82 ? -7.354 2.100 13.069 1.00 85.25 82 GLY A N 1
ATOM 678 C CA . GLY A 1 82 ? -5.979 1.965 12.577 1.00 85.25 82 GLY A CA 1
ATOM 679 C C . GLY A 1 82 ? -5.717 2.771 11.300 1.00 85.25 82 GLY A C 1
ATOM 680 O O . GLY A 1 82 ? -6.539 3.588 10.892 1.00 85.25 82 GLY A O 1
ATOM 681 N N . PHE A 1 83 ? -4.542 2.574 10.698 1.00 92.06 83 PHE A N 1
ATOM 682 C CA . PHE A 1 83 ? -4.097 3.301 9.506 1.00 92.06 83 PHE A CA 1
ATOM 683 C C . PHE A 1 83 ? -3.164 2.424 8.666 1.00 92.06 83 PHE A C 1
ATOM 685 O O . PHE A 1 83 ? -2.269 1.776 9.217 1.00 92.06 83 PHE A O 1
ATOM 692 N N . ILE A 1 84 ? -3.355 2.414 7.346 1.00 94.19 84 ILE A N 1
ATOM 693 C CA . ILE A 1 84 ? -2.562 1.608 6.410 1.00 94.19 84 ILE A CA 1
ATOM 694 C C . ILE A 1 84 ? -1.569 2.504 5.670 1.00 94.19 84 ILE A C 1
ATOM 696 O O . ILE A 1 84 ? -1.954 3.464 5.012 1.00 94.19 84 ILE A O 1
ATOM 700 N N . LEU A 1 85 ? -0.284 2.164 5.739 1.00 95.31 85 LEU A N 1
ATOM 701 C CA . LEU A 1 85 ? 0.757 2.749 4.898 1.00 95.31 85 LEU A CA 1
ATOM 702 C C . LEU A 1 85 ? 1.128 1.746 3.808 1.00 95.31 85 LEU A C 1
ATOM 704 O O . LEU A 1 85 ? 1.508 0.619 4.122 1.00 95.31 85 LEU A O 1
ATOM 708 N N . VAL A 1 86 ? 1.034 2.162 2.548 1.00 96.62 86 VAL A N 1
ATOM 709 C CA . VAL A 1 86 ? 1.474 1.380 1.390 1.00 96.62 86 VAL A CA 1
ATOM 710 C C . VAL A 1 86 ? 2.657 2.077 0.741 1.00 96.62 86 VAL A C 1
ATOM 712 O O . VAL A 1 86 ? 2.548 3.236 0.342 1.00 96.62 86 VAL A O 1
ATOM 715 N N . LEU A 1 87 ? 3.764 1.346 0.623 1.00 94.94 87 LEU A N 1
ATOM 716 C CA . LEU A 1 87 ? 4.969 1.760 -0.088 1.00 94.94 87 LEU A CA 1
ATOM 717 C C . LEU A 1 87 ? 5.114 0.868 -1.326 1.00 94.94 87 LEU A C 1
ATOM 719 O O . LEU A 1 87 ? 5.410 -0.320 -1.191 1.00 94.94 87 LEU A O 1
ATOM 723 N N . ASP A 1 88 ? 4.867 1.415 -2.513 1.00 94.00 88 ASP A N 1
ATOM 724 C CA . ASP A 1 88 ? 5.042 0.688 -3.773 1.00 94.00 88 ASP A CA 1
ATOM 725 C C . ASP A 1 88 ? 6.470 0.846 -4.315 1.00 94.00 88 ASP A C 1
ATOM 727 O O . ASP A 1 88 ? 7.120 1.871 -4.102 1.00 94.00 88 ASP A O 1
ATOM 731 N N . GLU A 1 89 ? 6.946 -0.176 -5.026 1.00 91.88 89 GLU A N 1
ATOM 732 C CA . GLU A 1 89 ? 8.291 -0.251 -5.618 1.00 91.88 89 GLU A CA 1
ATOM 733 C C . GLU A 1 89 ? 9.445 -0.021 -4.613 1.00 91.88 89 GLU A C 1
ATOM 735 O O . GLU A 1 89 ? 10.509 0.488 -4.969 1.00 91.88 89 GLU A O 1
ATOM 740 N N . ILE A 1 90 ? 9.267 -0.450 -3.355 1.00 90.69 90 ILE A N 1
ATOM 741 C CA . ILE A 1 90 ? 10.232 -0.252 -2.255 1.00 90.69 90 ILE A CA 1
ATOM 742 C C . ILE A 1 90 ? 11.646 -0.766 -2.568 1.00 90.69 90 ILE A C 1
ATOM 744 O O . ILE A 1 90 ? 12.627 -0.194 -2.103 1.00 90.69 90 ILE A O 1
ATOM 748 N N . GLN A 1 91 ? 11.770 -1.792 -3.417 1.00 87.75 91 GLN A N 1
ATOM 749 C CA . GLN A 1 91 ? 13.050 -2.335 -3.881 1.00 87.75 91 GLN A CA 1
ATOM 750 C C . GLN A 1 91 ? 13.935 -1.327 -4.633 1.00 87.75 91 GLN A C 1
ATOM 752 O O . GLN A 1 91 ? 15.081 -1.639 -4.941 1.00 87.75 91 GLN A O 1
ATOM 757 N N . LYS A 1 92 ? 13.404 -0.157 -5.009 1.00 85.50 92 LYS A N 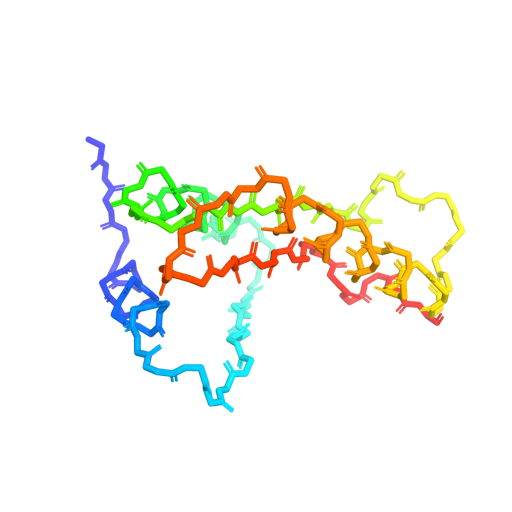1
ATOM 758 C CA . LYS A 1 92 ? 14.173 0.901 -5.673 1.00 85.50 92 LYS A CA 1
ATOM 759 C C . LYS A 1 92 ? 14.918 1.807 -4.696 1.00 85.50 92 LYS A C 1
ATOM 761 O O . LYS A 1 92 ? 15.717 2.609 -5.165 1.00 85.50 92 LYS A O 1
ATOM 766 N N . ILE A 1 93 ? 14.660 1.709 -3.393 1.00 85.56 93 ILE A N 1
ATOM 767 C CA . ILE A 1 93 ? 15.383 2.458 -2.355 1.00 85.56 93 ILE A CA 1
ATOM 768 C C . ILE A 1 93 ? 16.730 1.783 -2.090 1.00 85.56 93 ILE A C 1
ATOM 770 O O . ILE A 1 93 ? 16.823 0.557 -2.151 1.00 85.56 93 ILE A O 1
ATOM 774 N N . SER A 1 94 ? 17.776 2.576 -1.854 1.00 74.38 94 SER A N 1
ATOM 775 C CA . SER A 1 94 ? 19.150 2.112 -1.618 1.00 74.38 94 SER A CA 1
ATOM 776 C C . SER A 1 94 ? 19.757 2.736 -0.365 1.00 74.38 94 SER A C 1
ATOM 778 O O . SER A 1 94 ? 19.366 3.869 0.004 1.00 74.38 94 SER A O 1
#

pLDDT: mean 88.03, std 8.55, range [57.62, 96.62]